Protein AF-A0A7L2S213-F1 (afdb_monomer)

Structure (mmCIF, N/CA/C/O backbone):
data_AF-A0A7L2S213-F1
#
_entry.id   AF-A0A7L2S213-F1
#
loop_
_atom_site.group_PDB
_atom_site.id
_atom_site.type_symbol
_atom_site.label_atom_id
_atom_site.label_alt_id
_atom_site.label_comp_id
_atom_site.label_asym_id
_atom_site.label_entity_id
_atom_site.label_seq_id
_atom_site.pdbx_PDB_ins_code
_atom_site.Cartn_x
_atom_site.Cartn_y
_atom_site.Cartn_z
_atom_site.occupancy
_atom_site.B_iso_or_equiv
_atom_site.auth_seq_id
_atom_site.auth_comp_id
_atom_site.auth_asym_id
_atom_site.auth_atom_id
_atom_site.pdbx_PDB_model_num
ATOM 1 N N . PRO A 1 1 ? 8.969 -7.676 0.908 1.00 29.33 1 PRO A N 1
ATOM 2 C CA . PRO A 1 1 ? 9.082 -6.877 2.153 1.00 29.33 1 PRO A CA 1
ATOM 3 C C . PRO A 1 1 ? 8.803 -5.388 1.871 1.00 29.33 1 PRO A C 1
ATOM 5 O O . PRO A 1 1 ? 9.691 -4.666 1.432 1.00 29.33 1 PRO A O 1
ATOM 8 N N . GLY A 1 2 ? 7.546 -4.958 2.028 1.00 35.62 2 GLY A N 1
ATOM 9 C CA . GLY A 1 2 ? 7.144 -3.557 1.868 1.00 35.62 2 GLY A CA 1
ATOM 10 C C . GLY A 1 2 ? 7.266 -2.804 3.193 1.00 35.62 2 GLY A C 1
ATOM 11 O O . GLY A 1 2 ? 6.731 -3.246 4.206 1.00 35.62 2 GLY A O 1
ATOM 12 N N . THR A 1 3 ? 7.990 -1.687 3.203 1.00 27.80 3 THR A N 1
ATOM 13 C CA . THR A 1 3 ? 8.143 -0.823 4.381 1.00 27.80 3 THR A CA 1
ATOM 14 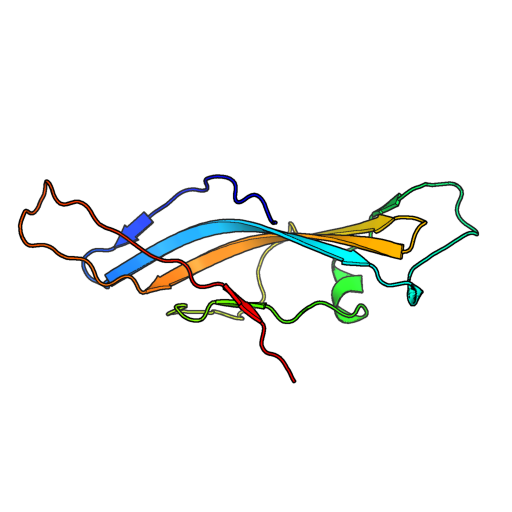C C . THR A 1 3 ? 6.902 0.057 4.532 1.00 27.80 3 THR A C 1
ATOM 16 O O . THR A 1 3 ? 6.652 0.912 3.683 1.00 27.80 3 THR A O 1
ATOM 19 N N . VAL A 1 4 ? 6.126 -0.138 5.600 1.00 39.72 4 VAL A N 1
ATOM 20 C CA . VAL A 1 4 ? 4.947 0.686 5.913 1.00 39.72 4 VAL A CA 1
ATOM 21 C C . VAL A 1 4 ? 5.404 1.896 6.738 1.00 39.72 4 VAL A C 1
ATOM 23 O O . VAL A 1 4 ? 5.891 1.741 7.854 1.00 39.72 4 VAL A O 1
ATOM 26 N N . GLY A 1 5 ? 5.310 3.104 6.175 1.00 34.72 5 GLY A N 1
ATOM 27 C CA . GLY A 1 5 ? 5.593 4.358 6.887 1.00 34.72 5 GLY A CA 1
ATOM 28 C C . GLY A 1 5 ? 4.392 4.801 7.726 1.00 34.72 5 GLY A C 1
ATOM 29 O O . GLY A 1 5 ? 3.259 4.713 7.257 1.00 34.72 5 GLY A O 1
ATOM 30 N N . CYS A 1 6 ? 4.625 5.256 8.962 1.00 35.69 6 CYS A N 1
ATOM 31 C CA . CYS A 1 6 ? 3.560 5.583 9.913 1.00 35.69 6 CYS A CA 1
ATOM 32 C C . CYS A 1 6 ? 2.750 6.801 9.447 1.00 35.69 6 CYS A C 1
ATOM 34 O O . CYS A 1 6 ? 3.235 7.931 9.405 1.00 35.69 6 CYS A O 1
ATOM 36 N N . SER A 1 7 ? 1.506 6.540 9.079 1.00 47.59 7 SER A N 1
ATOM 37 C CA . SER A 1 7 ? 0.513 7.508 8.646 1.00 47.59 7 SER A CA 1
ATOM 38 C C . SER A 1 7 ? -0.544 7.726 9.719 1.00 47.59 7 SER A C 1
ATOM 40 O O . SER A 1 7 ? -0.855 6.792 10.451 1.00 47.59 7 SER A O 1
ATOM 42 N N . GLN A 1 8 ? -1.131 8.921 9.762 1.00 56.00 8 GLN A N 1
ATOM 43 C CA . GLN A 1 8 ? -2.157 9.348 10.720 1.00 56.00 8 GLN A CA 1
ATOM 44 C C . GLN A 1 8 ? -3.178 8.234 11.055 1.00 56.00 8 GLN A C 1
ATOM 46 O O . GLN A 1 8 ? -3.911 7.774 10.179 1.00 56.00 8 GLN A O 1
ATOM 51 N N . LEU A 1 9 ? -3.188 7.791 12.319 1.00 67.25 9 LEU A N 1
ATOM 52 C CA . LEU A 1 9 ? -4.077 6.758 12.863 1.00 67.25 9 LEU A CA 1
ATOM 53 C C . LEU A 1 9 ? -5.253 7.434 13.577 1.00 67.25 9 LEU A C 1
ATOM 55 O O . LEU A 1 9 ? -5.044 8.315 14.408 1.00 67.25 9 LEU A O 1
ATOM 59 N N . THR A 1 10 ? -6.485 7.027 13.279 1.00 77.75 10 THR A N 1
ATOM 60 C CA . THR A 1 10 ? -7.686 7.457 14.017 1.00 77.75 10 THR A CA 1
ATOM 61 C C . THR A 1 10 ? -8.449 6.227 14.497 1.00 77.75 10 THR A C 1
ATOM 63 O O . THR A 1 10 ? -8.884 5.427 13.678 1.00 77.75 10 THR A O 1
ATOM 66 N N . LEU A 1 11 ? -8.610 6.067 15.811 1.00 77.06 11 LEU A N 1
ATOM 67 C CA . LEU A 1 11 ? -9.344 4.959 16.437 1.00 77.06 11 LEU A CA 1
ATOM 68 C C . LEU A 1 11 ? -10.776 5.404 16.771 1.00 77.06 11 LEU A C 1
ATOM 70 O O . LEU A 1 11 ? -10.947 6.485 17.335 1.00 77.06 11 LEU A O 1
ATOM 74 N N . CYS A 1 12 ? -11.791 4.586 16.464 1.00 76.62 12 CYS A N 1
ATOM 75 C CA . CYS A 1 12 ? -13.187 4.861 16.824 1.00 76.62 12 CYS A CA 1
ATOM 76 C C . CYS A 1 12 ? -13.757 3.775 17.763 1.00 76.62 12 CYS A C 1
ATOM 78 O O . CYS A 1 12 ? -14.209 2.726 17.295 1.00 76.62 12 CYS A O 1
ATOM 80 N N . PRO A 1 13 ? -13.783 4.011 19.093 1.00 72.50 13 PRO A N 1
ATOM 81 C CA . PRO A 1 13 ? -14.243 3.030 20.085 1.00 72.50 13 PRO A CA 1
ATOM 82 C C . PRO A 1 13 ? -15.683 2.546 19.876 1.00 72.50 13 PRO A C 1
ATOM 84 O O . PRO A 1 13 ? -15.993 1.391 20.152 1.00 72.50 13 PRO A O 1
ATOM 87 N N . LEU A 1 14 ? -16.559 3.421 19.373 1.00 76.50 14 LEU A N 1
ATOM 88 C CA . LEU A 1 14 ? -17.990 3.145 19.205 1.00 76.50 14 LEU A CA 1
ATOM 89 C C . LEU A 1 14 ? -18.273 2.151 18.072 1.00 76.50 14 LEU A C 1
ATOM 91 O O . LEU A 1 14 ? -19.166 1.317 18.192 1.00 76.50 14 LEU A O 1
ATOM 95 N N . SER A 1 15 ? -17.521 2.236 16.976 1.00 76.06 15 SER A N 1
ATOM 96 C CA . SER A 1 15 ? -17.721 1.417 15.774 1.00 76.06 15 SER A CA 1
ATOM 97 C C . SER A 1 15 ? -16.726 0.257 15.644 1.00 76.06 15 SER A C 1
ATOM 99 O O . SER A 1 15 ? -16.867 -0.569 14.732 1.00 76.06 15 SER A O 1
ATOM 101 N N . GLN A 1 16 ? -15.804 0.118 16.608 1.00 81.94 16 GLN A N 1
ATOM 102 C CA . GLN A 1 16 ? -14.802 -0.954 16.667 1.00 81.94 16 GLN A CA 1
ATOM 103 C C . GLN A 1 16 ? -13.993 -1.062 15.369 1.00 81.94 16 GLN A C 1
ATOM 105 O O . GLN A 1 16 ? -13.895 -2.118 14.734 1.00 81.94 16 GLN A O 1
ATOM 110 N N . ASP A 1 17 ? -13.477 0.079 14.934 1.00 83.44 17 ASP A N 1
ATOM 111 C CA . ASP A 1 17 ? -12.704 0.244 13.713 1.00 83.44 17 ASP A CA 1
ATOM 112 C C . ASP A 1 17 ? -11.637 1.326 13.888 1.00 83.44 17 ASP A C 1
ATOM 114 O O . ASP A 1 17 ? -11.677 2.168 14.794 1.00 83.44 17 ASP A O 1
ATOM 118 N N . TYR A 1 18 ? -10.655 1.283 12.999 1.00 83.00 18 TYR A N 1
ATOM 119 C CA . TYR A 1 18 ? -9.614 2.289 12.920 1.00 83.00 18 TYR A CA 1
ATOM 120 C C . TYR A 1 18 ? -9.372 2.695 11.474 1.00 83.00 18 TYR A C 1
ATOM 122 O O . TYR A 1 18 ? -9.423 1.887 10.545 1.00 83.00 18 TYR A O 1
ATOM 130 N N . ARG A 1 19 ? -9.095 3.985 11.298 1.00 81.25 19 ARG A N 1
ATOM 131 C CA . ARG A 1 19 ? -8.758 4.596 10.019 1.00 81.25 19 ARG A CA 1
ATOM 132 C C . ARG A 1 19 ? -7.255 4.809 9.956 1.00 81.25 19 ARG A C 1
ATOM 134 O O . ARG A 1 19 ? -6.664 5.346 10.895 1.00 81.25 19 ARG A O 1
ATOM 141 N N . VAL A 1 20 ? -6.648 4.407 8.847 1.00 81.44 20 VAL A N 1
ATOM 142 C CA . VAL A 1 20 ? -5.206 4.528 8.613 1.00 81.44 20 VAL A CA 1
ATOM 143 C C . VAL A 1 20 ? -4.936 4.978 7.180 1.00 81.44 20 VAL A C 1
ATOM 145 O O . VAL A 1 20 ? -5.675 4.629 6.263 1.00 81.44 20 VAL A O 1
ATOM 148 N N . ASN A 1 21 ? -3.889 5.773 6.975 1.00 79.56 21 ASN A N 1
ATOM 149 C CA . ASN A 1 21 ? -3.556 6.363 5.678 1.00 79.56 21 ASN A CA 1
ATOM 150 C C . ASN A 1 21 ? -2.233 5.818 5.098 1.00 79.56 21 ASN A C 1
ATOM 152 O O . ASN A 1 21 ? -1.238 6.522 5.000 1.00 79.56 21 ASN A O 1
ATOM 156 N N . VAL A 1 22 ? -2.176 4.549 4.720 1.00 79.19 22 VAL A N 1
ATOM 157 C CA . VAL A 1 22 ? -0.905 3.903 4.359 1.00 79.19 22 VAL A CA 1
ATOM 158 C C . VAL A 1 22 ? -0.402 4.255 2.953 1.00 79.19 22 VAL A C 1
ATOM 160 O O . VAL A 1 22 ? -1.175 4.478 2.022 1.00 79.19 22 VAL A O 1
ATOM 163 N N . PHE A 1 23 ? 0.921 4.224 2.776 1.00 83.44 23 PHE A N 1
ATOM 164 C CA . PHE A 1 23 ? 1.545 4.137 1.454 1.00 83.44 23 PHE A CA 1
ATOM 165 C C . PHE A 1 23 ? 1.859 2.676 1.137 1.00 83.44 23 PHE A C 1
ATOM 167 O O . PHE A 1 23 ? 2.741 2.077 1.754 1.00 83.44 23 PHE A O 1
ATOM 174 N N . LEU A 1 24 ? 1.150 2.110 0.164 1.00 82.12 24 LEU A N 1
ATOM 175 C CA . LEU A 1 24 ? 1.408 0.770 -0.341 1.00 82.12 24 LEU A CA 1
ATOM 176 C C . LEU A 1 24 ? 2.429 0.857 -1.475 1.00 82.12 24 LEU A C 1
ATOM 178 O O . LEU A 1 24 ? 2.173 1.502 -2.490 1.00 82.12 24 LEU A O 1
ATOM 182 N N . ARG A 1 25 ? 3.577 0.197 -1.300 1.00 87.75 25 ARG A N 1
ATOM 183 C CA . ARG A 1 25 ? 4.620 0.064 -2.324 1.00 87.75 25 ARG A CA 1
ATOM 184 C C . ARG A 1 25 ? 4.764 -1.394 -2.726 1.00 87.75 25 ARG A C 1
ATOM 186 O O . ARG A 1 25 ? 5.162 -2.222 -1.908 1.00 87.75 25 ARG A O 1
ATOM 193 N N . GLN A 1 26 ? 4.467 -1.684 -3.982 1.00 86.56 26 GLN A N 1
ATOM 194 C CA . GLN A 1 26 ? 4.619 -2.994 -4.592 1.00 86.56 26 GLN A CA 1
ATOM 195 C C . GLN A 1 26 ? 5.758 -2.943 -5.606 1.00 86.56 26 GLN A C 1
ATOM 197 O O . GLN A 1 26 ? 5.920 -1.966 -6.338 1.00 86.56 26 GLN A O 1
ATOM 202 N N . GLN A 1 27 ? 6.563 -3.998 -5.615 1.00 89.75 27 GLN A N 1
ATOM 203 C CA . GLN A 1 27 ? 7.611 -4.199 -6.602 1.00 89.75 27 GLN A CA 1
ATOM 204 C C . GLN A 1 27 ? 7.480 -5.609 -7.146 1.00 89.75 27 GLN A C 1
ATOM 206 O O . GLN A 1 27 ? 7.477 -6.569 -6.373 1.00 89.75 27 GLN A O 1
ATOM 211 N N . TRP A 1 28 ? 7.373 -5.723 -8.460 1.00 89.88 28 TRP A N 1
ATOM 212 C CA . TRP A 1 28 ? 7.397 -7.000 -9.161 1.00 89.88 28 TRP A CA 1
ATOM 213 C C . TRP A 1 28 ? 8.268 -6.881 -10.407 1.00 89.88 28 TRP A C 1
ATOM 215 O O . TRP A 1 28 ? 8.639 -5.783 -10.818 1.00 89.88 28 TRP A O 1
ATOM 225 N N . ASN A 1 29 ? 8.629 -8.019 -10.986 1.00 90.12 29 ASN A N 1
ATOM 226 C CA . ASN A 1 29 ? 9.366 -8.074 -12.241 1.00 90.12 29 ASN A CA 1
ATOM 227 C C . ASN A 1 29 ? 8.426 -8.597 -13.330 1.00 90.12 29 ASN A C 1
ATOM 229 O O . ASN A 1 29 ? 7.914 -9.709 -13.204 1.00 90.12 29 ASN A O 1
ATOM 233 N N . ASP A 1 30 ? 8.189 -7.791 -14.364 1.00 88.19 30 ASP A N 1
ATOM 234 C CA . ASP A 1 30 ? 7.465 -8.185 -15.569 1.00 88.19 30 ASP A CA 1
ATOM 235 C C . ASP A 1 30 ? 8.400 -8.086 -16.790 1.00 88.19 30 ASP A C 1
ATOM 237 O O . ASP A 1 30 ? 8.649 -6.991 -17.309 1.00 88.19 30 ASP A O 1
ATOM 241 N N . PRO A 1 31 ? 8.901 -9.225 -17.303 1.00 87.31 31 PRO A N 1
ATOM 242 C CA . PRO A 1 31 ? 9.787 -9.248 -18.463 1.00 87.31 31 PRO A CA 1
ATOM 243 C C . PRO A 1 31 ? 9.183 -8.637 -19.734 1.00 87.31 31 PRO A C 1
ATOM 245 O O . PRO A 1 31 ? 9.932 -8.236 -20.622 1.00 87.31 31 PRO A O 1
ATOM 248 N N . ARG A 1 32 ? 7.848 -8.553 -19.849 1.00 88.31 32 ARG A N 1
ATOM 249 C CA . ARG A 1 32 ? 7.159 -7.997 -21.031 1.00 88.31 32 ARG A CA 1
ATOM 250 C C . ARG A 1 32 ? 7.277 -6.477 -21.122 1.00 88.31 32 ARG A C 1
ATOM 252 O O . ARG A 1 32 ? 7.105 -5.923 -22.201 1.00 88.31 32 ARG A O 1
ATOM 259 N N . LEU A 1 33 ? 7.560 -5.817 -19.999 1.00 86.06 33 LEU A N 1
ATOM 260 C CA . LEU A 1 33 ? 7.713 -4.364 -19.899 1.00 86.06 33 LEU A CA 1
ATOM 261 C C . LEU A 1 33 ? 9.182 -3.918 -19.994 1.00 86.06 33 LEU A C 1
ATOM 263 O O . LEU A 1 33 ? 9.471 -2.726 -19.903 1.00 86.06 33 LEU A O 1
ATOM 267 N N . ALA A 1 34 ? 10.120 -4.852 -20.182 1.00 87.12 34 ALA A N 1
ATOM 268 C CA . ALA A 1 34 ? 11.527 -4.528 -20.371 1.00 87.12 34 ALA A CA 1
ATOM 269 C C . ALA A 1 34 ? 11.743 -3.830 -21.723 1.00 87.12 34 ALA A C 1
ATOM 271 O O . ALA A 1 34 ? 11.401 -4.362 -22.780 1.00 87.12 34 ALA A O 1
ATOM 272 N N . TYR A 1 35 ? 12.365 -2.653 -21.696 1.00 84.81 35 TYR A N 1
ATOM 273 C CA . TYR A 1 35 ? 12.636 -1.851 -22.885 1.00 84.81 35 TYR A CA 1
ATOM 274 C C . TYR A 1 35 ? 14.144 -1.668 -23.091 1.00 84.81 35 TYR A C 1
ATOM 276 O O . TYR A 1 35 ? 14.930 -1.639 -22.146 1.00 84.81 35 TYR A O 1
ATOM 284 N N . ARG A 1 36 ? 14.579 -1.564 -24.351 1.00 81.88 36 ARG A N 1
ATOM 285 C CA . ARG A 1 36 ? 15.995 -1.326 -24.710 1.00 81.88 36 ARG A CA 1
ATOM 286 C C . ARG A 1 36 ? 16.214 -0.082 -25.563 1.00 81.88 36 ARG A C 1
ATOM 288 O O . ARG A 1 36 ? 17.353 0.354 -25.687 1.00 81.88 36 ARG A O 1
ATOM 295 N N . GLU A 1 37 ? 15.143 0.468 -26.122 1.00 80.62 37 GLU A N 1
ATOM 296 C CA . GLU A 1 37 ? 15.192 1.570 -27.087 1.00 80.62 37 GLU A CA 1
ATOM 297 C C . GLU A 1 37 ? 15.354 2.943 -26.425 1.00 80.62 37 GLU A C 1
ATOM 299 O O . GLU A 1 37 ? 15.927 3.845 -27.030 1.00 80.62 37 GLU A O 1
ATOM 304 N N . TYR A 1 38 ? 14.920 3.098 -25.170 1.00 81.75 38 TYR A N 1
ATOM 305 C CA . TYR A 1 38 ? 15.075 4.348 -24.428 1.00 81.75 38 TYR A CA 1
ATOM 306 C C . TYR A 1 38 ? 16.419 4.424 -23.677 1.00 81.75 38 TYR A C 1
ATOM 308 O O . TYR A 1 38 ? 16.875 3.420 -23.106 1.00 81.75 38 TYR A O 1
ATOM 316 N N . PRO A 1 39 ? 17.059 5.612 -23.654 1.00 81.50 39 PRO A N 1
ATOM 317 C CA . PRO A 1 39 ? 18.308 5.836 -22.933 1.00 81.50 39 PRO A CA 1
ATOM 318 C C . PRO A 1 39 ? 18.118 5.886 -21.410 1.00 81.50 39 PRO A C 1
ATOM 320 O O . PRO A 1 39 ? 19.059 5.559 -20.693 1.00 81.50 39 PRO A O 1
ATOM 323 N N . ASP A 1 40 ? 16.922 6.235 -20.925 1.00 85.50 40 ASP A N 1
ATOM 324 C CA . ASP A 1 40 ? 16.637 6.372 -19.494 1.00 85.50 40 ASP A CA 1
ATOM 325 C C . ASP A 1 40 ? 16.492 5.017 -18.786 1.00 85.50 40 ASP A C 1
ATOM 327 O O . ASP A 1 40 ? 15.810 4.103 -19.260 1.00 85.50 40 ASP A O 1
ATOM 331 N N . ASP A 1 41 ? 17.087 4.898 -17.598 1.00 85.00 41 ASP A N 1
ATOM 332 C CA . ASP A 1 41 ? 17.058 3.669 -16.792 1.00 85.00 41 ASP A CA 1
ATOM 333 C C . ASP A 1 41 ? 15.690 3.386 -16.148 1.00 85.00 41 ASP A C 1
ATOM 335 O O . ASP A 1 41 ? 15.406 2.245 -15.761 1.00 85.00 41 ASP A O 1
ATOM 339 N N . SER A 1 42 ? 14.837 4.408 -16.047 1.00 87.19 42 SER A N 1
ATOM 340 C CA . SER A 1 42 ? 13.468 4.284 -15.554 1.00 87.19 42 SER A CA 1
ATOM 341 C C . SER A 1 42 ? 12.509 5.234 -16.259 1.00 87.19 42 SER A C 1
ATOM 343 O O . SER A 1 42 ? 12.841 6.399 -16.464 1.00 87.19 42 SER A O 1
ATOM 345 N N . LEU A 1 43 ? 11.300 4.755 -16.525 1.00 87.31 43 LEU A N 1
ATOM 346 C CA . LEU A 1 43 ? 10.198 5.510 -17.098 1.00 87.31 43 LEU A CA 1
ATOM 347 C C . LEU A 1 43 ? 9.106 5.709 -16.041 1.00 87.31 43 LEU A C 1
ATOM 349 O O . LEU A 1 43 ? 8.587 4.730 -15.496 1.00 87.31 43 LEU A O 1
ATOM 353 N N . ASP A 1 44 ? 8.752 6.963 -15.768 1.00 85.88 44 ASP A N 1
ATOM 354 C CA . ASP A 1 44 ? 7.579 7.310 -14.965 1.00 85.88 44 ASP A CA 1
ATOM 355 C C . ASP A 1 44 ? 6.354 7.379 -15.881 1.00 85.88 44 ASP A C 1
ATOM 357 O O . ASP A 1 44 ? 6.331 8.140 -16.848 1.00 85.88 44 ASP A O 1
ATOM 361 N N . LEU A 1 45 ? 5.352 6.551 -15.596 1.00 82.56 45 LEU A N 1
ATOM 362 C CA . LEU A 1 45 ? 4.125 6.455 -16.379 1.00 82.56 45 LEU A CA 1
ATOM 363 C C . LEU A 1 45 ? 2.965 7.164 -15.687 1.00 82.56 45 LEU A C 1
ATOM 365 O O . LEU A 1 45 ? 2.851 7.167 -14.459 1.00 82.56 45 LEU A O 1
ATOM 369 N N . ASP A 1 46 ? 2.073 7.710 -16.510 1.00 80.31 46 ASP A N 1
ATOM 370 C CA . ASP A 1 46 ? 0.804 8.271 -16.061 1.00 80.31 46 ASP A CA 1
ATOM 371 C C . ASP A 1 46 ? -0.077 7.164 -15.445 1.00 80.31 46 ASP A C 1
ATOM 373 O O . ASP A 1 46 ? -0.214 6.084 -16.036 1.00 80.31 46 ASP A O 1
ATOM 377 N N . PRO A 1 47 ? -0.694 7.400 -14.274 1.00 73.94 47 PRO A N 1
ATOM 378 C CA . PRO A 1 47 ? -1.665 6.499 -13.664 1.00 73.94 47 PRO A CA 1
ATOM 379 C C . PRO A 1 47 ? -2.777 5.974 -14.577 1.00 73.94 47 PRO A C 1
ATOM 381 O O . PRO A 1 47 ? -3.304 4.901 -14.296 1.00 73.94 47 PRO A O 1
ATOM 384 N N . SER A 1 48 ? -3.131 6.678 -15.655 1.00 77.38 48 SER A N 1
ATOM 385 C CA . SER A 1 48 ? -4.100 6.199 -16.656 1.00 77.38 48 SER A CA 1
ATOM 386 C C . SER A 1 48 ? -3.678 4.881 -17.330 1.00 77.38 48 SER A C 1
ATOM 388 O O . SER A 1 48 ? -4.519 4.057 -17.681 1.00 77.38 48 SER A O 1
ATOM 390 N N . MET A 1 49 ? -2.371 4.625 -17.441 1.00 77.25 49 MET A N 1
ATOM 391 C CA . MET A 1 49 ? -1.817 3.401 -18.031 1.00 77.25 49 MET A CA 1
ATOM 392 C C . MET A 1 49 ? -1.901 2.186 -17.095 1.00 77.25 49 MET A C 1
ATOM 394 O O . MET A 1 49 ? -1.684 1.058 -17.544 1.00 77.25 49 MET A O 1
ATOM 398 N N . LEU A 1 50 ? -2.225 2.381 -15.808 1.00 77.56 50 LEU A N 1
ATOM 399 C CA . LEU A 1 50 ? -2.347 1.288 -14.834 1.00 77.56 50 LEU A CA 1
ATOM 400 C C . LEU A 1 50 ? -3.443 0.291 -15.204 1.00 77.56 50 LEU A C 1
ATOM 402 O O . LEU A 1 50 ? -3.286 -0.892 -14.923 1.00 77.56 50 LEU A O 1
ATOM 406 N N . ASP A 1 51 ? -4.513 0.742 -15.859 1.00 76.31 51 ASP A N 1
ATOM 407 C CA . ASP A 1 51 ? -5.608 -0.138 -16.282 1.00 76.31 51 ASP A CA 1
ATOM 408 C C . ASP A 1 51 ? -5.181 -1.090 -17.413 1.00 76.31 51 ASP A C 1
ATOM 410 O O . ASP A 1 51 ? -5.788 -2.140 -17.609 1.00 76.31 51 ASP A O 1
ATOM 414 N N . SER A 1 52 ? -4.107 -0.750 -18.135 1.00 79.25 52 SER A N 1
ATOM 415 C CA . SER A 1 52 ? -3.540 -1.572 -19.212 1.00 79.25 52 SER A CA 1
ATOM 416 C C . SER A 1 52 ? -2.425 -2.511 -18.742 1.00 79.25 52 SER A C 1
ATOM 418 O O . SER A 1 52 ? -1.968 -3.356 -19.513 1.00 79.25 52 SER A O 1
ATOM 420 N N . ILE A 1 53 ? -1.956 -2.370 -17.499 1.00 82.31 53 ILE A N 1
ATOM 421 C CA . ILE A 1 53 ? -0.835 -3.139 -16.954 1.00 82.31 53 ILE A CA 1
ATOM 422 C C . ILE A 1 53 ? -1.357 -4.139 -15.928 1.00 82.31 53 ILE A C 1
ATOM 424 O O . ILE A 1 53 ? -2.201 -3.835 -15.088 1.00 82.31 53 ILE A O 1
ATOM 428 N N . TRP A 1 54 ? -0.826 -5.359 -15.981 1.00 82.94 54 TRP A N 1
ATOM 429 C CA . TRP A 1 54 ? -1.124 -6.353 -14.961 1.00 82.94 54 TRP A CA 1
ATOM 430 C C . TRP A 1 54 ? -0.586 -5.888 -13.601 1.00 82.94 54 TRP A C 1
ATOM 432 O O . TRP A 1 54 ? 0.594 -5.555 -13.472 1.00 82.94 54 TRP A O 1
ATOM 442 N N . LYS A 1 55 ? -1.455 -5.893 -12.589 1.00 79.19 55 LYS A N 1
ATOM 443 C CA . LYS A 1 55 ? -1.123 -5.587 -11.195 1.00 79.19 55 LYS A CA 1
ATOM 444 C C . LYS A 1 55 ? -1.520 -6.774 -10.313 1.00 79.19 55 LYS A C 1
ATOM 446 O O . LYS A 1 55 ? -2.540 -7.399 -10.600 1.00 79.19 55 LYS A O 1
ATOM 451 N N . PRO A 1 56 ? -0.765 -7.079 -9.248 1.00 73.62 56 PRO A N 1
ATOM 452 C CA . PRO A 1 56 ? -1.174 -8.102 -8.296 1.00 73.62 56 PRO A CA 1
ATOM 453 C C . PRO A 1 56 ? -2.431 -7.649 -7.542 1.00 73.62 56 PRO A C 1
ATOM 455 O O . PRO A 1 56 ? -2.455 -6.557 -6.965 1.00 73.62 56 PRO A O 1
ATOM 458 N N . ASP A 1 57 ? -3.461 -8.495 -7.533 1.00 71.50 57 ASP A N 1
ATOM 459 C CA . ASP A 1 57 ? -4.695 -8.244 -6.792 1.00 71.50 57 ASP A CA 1
ATOM 460 C C . ASP A 1 57 ? -4.452 -8.470 -5.295 1.00 71.50 57 ASP A C 1
ATOM 462 O O . ASP A 1 57 ? -4.314 -9.592 -4.803 1.00 71.50 57 ASP A O 1
ATOM 466 N N . LEU A 1 58 ? -4.353 -7.360 -4.570 1.00 74.62 58 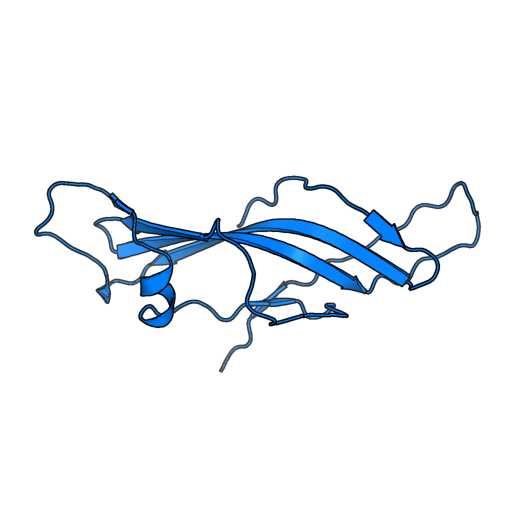LEU A N 1
ATOM 467 C CA . LEU A 1 58 ? -4.131 -7.319 -3.133 1.00 74.62 58 LEU A CA 1
ATOM 468 C C . LEU A 1 58 ? -5.405 -6.820 -2.461 1.00 74.62 58 LEU A C 1
ATOM 470 O O . LEU A 1 58 ? -5.908 -5.754 -2.822 1.00 74.62 58 LEU A O 1
ATOM 474 N N . PHE A 1 59 ? -5.900 -7.556 -1.473 1.00 74.69 59 PHE A N 1
ATOM 475 C CA . PHE A 1 59 ? -7.075 -7.166 -0.707 1.00 74.69 59 PHE A CA 1
ATOM 476 C C . PHE A 1 59 ? -6.778 -7.187 0.794 1.00 74.69 59 PHE A C 1
ATOM 478 O O . PHE A 1 59 ? -5.890 -7.893 1.277 1.00 74.69 59 PHE A O 1
ATOM 485 N N . PHE A 1 60 ? -7.506 -6.364 1.543 1.00 75.88 60 PHE A N 1
ATOM 486 C CA . PHE A 1 60 ? -7.400 -6.308 2.995 1.00 75.88 60 PHE A CA 1
ATOM 487 C C . PHE A 1 60 ? -8.540 -7.133 3.597 1.00 75.88 60 PHE A C 1
ATOM 489 O O . PHE A 1 60 ? -9.701 -6.742 3.525 1.00 75.88 60 PHE A O 1
ATOM 496 N N . ALA A 1 61 ? -8.225 -8.291 4.182 1.00 73.44 61 ALA A N 1
ATOM 497 C CA . ALA A 1 61 ? -9.241 -9.243 4.647 1.00 73.44 61 ALA A CA 1
ATOM 498 C C . ALA A 1 61 ? -10.130 -8.681 5.772 1.00 73.44 61 ALA A C 1
ATOM 500 O O . ALA A 1 61 ? -11.305 -9.022 5.886 1.00 73.44 61 ALA A O 1
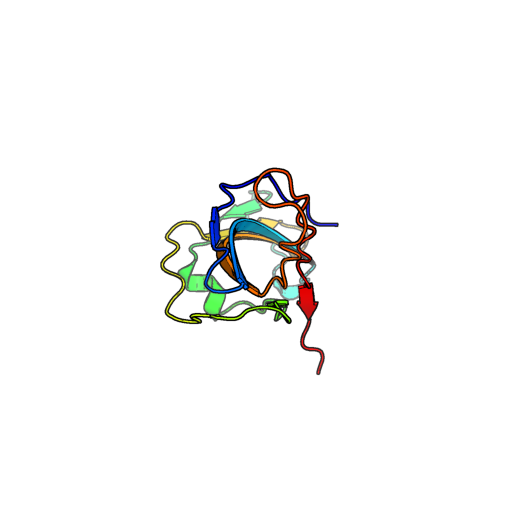ATOM 501 N N . ASN A 1 62 ? -9.580 -7.787 6.596 1.00 74.44 62 ASN A N 1
ATOM 502 C CA . ASN A 1 62 ? -10.270 -7.178 7.731 1.00 74.44 62 ASN A CA 1
ATOM 503 C C . ASN A 1 62 ? -10.852 -5.787 7.431 1.00 74.44 62 ASN A C 1
ATOM 505 O O . ASN A 1 62 ? -11.085 -4.985 8.343 1.00 74.44 62 ASN A O 1
ATOM 509 N N . GLU A 1 63 ? -11.076 -5.483 6.157 1.00 72.75 63 GLU A N 1
ATOM 510 C CA . GLU A 1 63 ? -11.612 -4.205 5.722 1.00 72.75 63 GLU A CA 1
ATOM 511 C C . GLU A 1 63 ? -13.134 -4.138 5.887 1.00 72.75 63 GLU A C 1
ATOM 513 O O . GLU A 1 63 ? -13.886 -4.925 5.318 1.00 72.75 63 GLU A O 1
ATOM 518 N N . LYS A 1 64 ? -13.604 -3.178 6.692 1.00 66.69 64 LYS A N 1
ATOM 519 C CA . LYS A 1 64 ? -15.036 -3.003 7.010 1.00 66.69 64 LYS A CA 1
ATOM 520 C C . LYS A 1 64 ? -15.764 -2.122 5.992 1.00 66.69 64 LYS A C 1
ATOM 522 O O . LYS A 1 64 ? -16.989 -2.071 5.961 1.00 66.69 64 LYS A O 1
ATOM 527 N N . GLY A 1 65 ? -14.992 -1.396 5.197 1.00 56.78 65 GLY A N 1
ATOM 528 C CA . GLY A 1 65 ? -15.455 -0.405 4.246 1.00 56.78 65 GLY A CA 1
ATOM 529 C C . GLY A 1 65 ? -14.381 -0.201 3.201 1.00 56.78 65 GLY A C 1
ATOM 530 O O . GLY A 1 65 ? -13.802 0.881 3.119 1.00 56.78 65 GLY A O 1
ATOM 531 N N . ALA A 1 66 ? -14.139 -1.257 2.424 1.00 48.50 66 ALA A N 1
ATOM 532 C CA . ALA A 1 66 ? -13.498 -1.164 1.128 1.00 48.50 66 ALA A CA 1
ATOM 533 C C . ALA A 1 66 ? -14.469 -0.449 0.220 1.00 48.50 66 ALA A C 1
ATOM 535 O O . ALA A 1 66 ? -15.150 -1.040 -0.616 1.00 48.50 66 ALA A O 1
ATOM 536 N N . ASN A 1 67 ? -14.575 0.855 0.410 1.00 43.88 67 ASN A N 1
ATOM 537 C CA . ASN A 1 67 ? -15.006 1.688 -0.672 1.00 43.88 67 ASN A CA 1
ATOM 538 C C . ASN A 1 67 ? -13.918 1.537 -1.744 1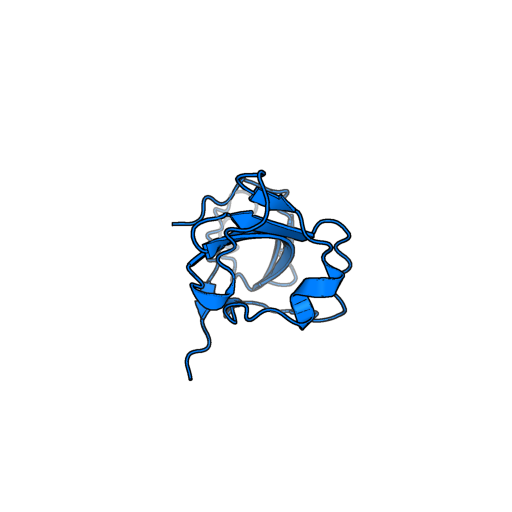.00 43.88 67 ASN A C 1
ATOM 540 O O . ASN A 1 67 ? -13.064 2.398 -1.894 1.00 43.88 67 ASN A O 1
ATOM 544 N N . PHE A 1 68 ? -14.031 0.484 -2.559 1.00 45.09 68 PHE A N 1
ATOM 545 C CA . PHE A 1 68 ? -13.644 0.476 -3.966 1.00 45.09 68 PHE A CA 1
ATOM 546 C C . PHE A 1 68 ? -14.476 1.520 -4.747 1.00 45.09 68 PHE A C 1
ATOM 548 O O . PHE A 1 68 ? -14.683 1.392 -5.949 1.00 45.09 68 PHE A O 1
ATOM 555 N N . HIS A 1 69 ? -14.988 2.567 -4.089 1.00 41.47 69 HIS A N 1
ATOM 556 C CA . HIS A 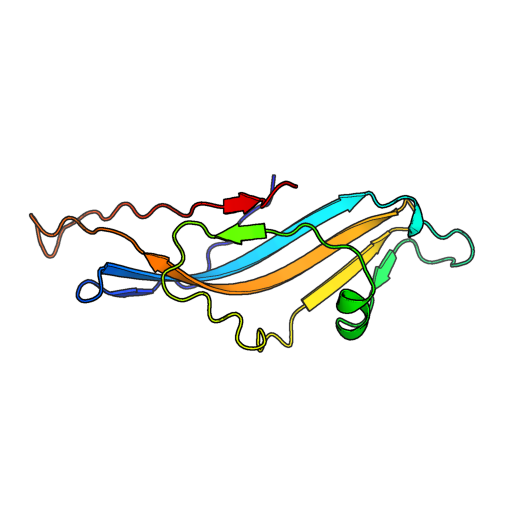1 69 ? -15.204 3.832 -4.750 1.00 41.47 69 HIS A CA 1
ATOM 557 C C . HIS A 1 69 ? -13.837 4.241 -5.246 1.00 41.47 69 HIS A C 1
ATOM 559 O O . HIS A 1 69 ? -12.923 4.346 -4.428 1.00 41.47 69 HIS A O 1
ATOM 565 N N . GLU A 1 70 ? -13.716 4.354 -6.571 1.00 42.34 70 GLU A N 1
ATOM 566 C CA . GLU A 1 70 ? -12.818 5.280 -7.253 1.00 42.34 70 GLU A CA 1
ATOM 567 C C . GLU A 1 70 ? -11.833 5.870 -6.267 1.00 42.34 70 GLU A C 1
ATOM 569 O O . GLU A 1 70 ? -12.151 6.842 -5.586 1.00 42.34 70 GLU A O 1
ATOM 574 N N . VAL A 1 71 ? -10.714 5.173 -6.072 1.00 44.81 71 VAL A N 1
ATOM 575 C CA . VAL A 1 71 ? -9.654 5.615 -5.182 1.00 44.81 71 VAL A CA 1
ATOM 576 C C . VAL A 1 71 ? -9.312 7.024 -5.662 1.00 44.81 71 VAL A C 1
ATOM 578 O O . VAL A 1 71 ? -8.597 7.171 -6.653 1.00 44.81 71 VAL A O 1
ATOM 581 N N . THR A 1 72 ? -9.904 8.046 -5.033 1.00 45.94 72 THR A N 1
ATOM 582 C CA . THR A 1 72 ? -9.669 9.465 -5.292 1.00 45.94 72 THR A CA 1
ATOM 583 C C . THR A 1 72 ? -8.284 9.733 -4.743 1.00 45.94 72 THR A C 1
ATOM 585 O O . THR A 1 72 ? -8.099 10.276 -3.655 1.00 45.94 72 THR A O 1
ATOM 588 N N . THR A 1 73 ? -7.298 9.208 -5.451 1.00 48.84 73 THR A N 1
ATOM 589 C CA . THR A 1 73 ? -5.892 9.319 -5.143 1.00 48.84 73 THR A CA 1
ATOM 590 C C . THR A 1 73 ? -5.252 9.824 -6.411 1.00 48.84 73 THR A C 1
ATOM 592 O O . THR A 1 73 ? -4.871 9.046 -7.280 1.00 48.84 73 THR A O 1
ATOM 595 N N . ASP A 1 74 ? -5.063 11.138 -6.461 1.00 52.12 74 ASP A N 1
ATOM 596 C CA . ASP A 1 74 ? -4.217 11.806 -7.454 1.00 52.12 74 ASP A CA 1
ATOM 597 C C . ASP A 1 74 ? -2.740 11.362 -7.357 1.00 52.12 74 ASP A C 1
ATOM 599 O O . ASP A 1 74 ? -1.918 11.693 -8.200 1.00 52.12 74 ASP A O 1
ATOM 603 N N . ASN A 1 75 ? -2.377 10.588 -6.327 1.00 66.06 75 ASN A N 1
ATOM 604 C CA . ASN A 1 75 ? -1.005 10.200 -5.998 1.00 66.06 75 ASN A CA 1
ATOM 605 C C . ASN A 1 75 ? -0.748 8.701 -6.230 1.00 66.06 75 ASN A C 1
ATOM 607 O O . ASN A 1 75 ? -0.374 7.979 -5.297 1.00 66.06 75 ASN A O 1
ATOM 611 N N . LYS A 1 76 ? -0.990 8.215 -7.450 1.00 77.12 76 LYS A N 1
ATOM 612 C CA . LYS A 1 76 ? -0.463 6.918 -7.899 1.00 77.12 76 LYS A CA 1
ATOM 613 C C . LYS A 1 76 ? 0.863 7.171 -8.616 1.00 77.12 76 LYS A C 1
ATOM 615 O O . LYS A 1 76 ? 0.963 8.081 -9.427 1.00 77.12 76 LYS A O 1
ATOM 620 N N . LEU A 1 77 ? 1.880 6.380 -8.306 1.00 83.44 77 LEU A N 1
ATOM 621 C CA . LEU A 1 77 ? 3.173 6.410 -8.982 1.00 83.44 77 LEU A CA 1
ATOM 622 C C . LEU A 1 77 ? 3.402 5.041 -9.609 1.00 83.44 77 LEU A C 1
ATOM 624 O O . LEU A 1 77 ? 3.412 4.032 -8.899 1.00 83.44 77 LEU A O 1
ATOM 628 N N . LEU A 1 78 ? 3.618 5.027 -10.919 1.00 87.06 78 LEU A N 1
ATOM 629 C CA . LEU A 1 78 ? 4.050 3.854 -11.656 1.00 87.06 78 LEU A CA 1
ATOM 630 C C . LEU A 1 78 ? 5.399 4.160 -12.300 1.00 87.06 78 LEU A C 1
ATOM 632 O O . LEU A 1 78 ? 5.502 5.054 -13.135 1.00 87.06 78 LEU A O 1
ATOM 636 N N . ARG A 1 79 ? 6.426 3.405 -11.917 1.00 88.94 79 ARG A N 1
ATOM 637 C CA . ARG A 1 79 ? 7.770 3.513 -12.479 1.00 88.94 79 ARG A CA 1
ATOM 638 C C . ARG A 1 79 ? 8.213 2.161 -13.009 1.00 88.94 79 ARG A C 1
ATOM 640 O O . ARG A 1 79 ? 8.243 1.190 -12.258 1.00 88.94 79 ARG A O 1
ATOM 647 N N . ILE A 1 80 ? 8.588 2.104 -14.279 1.00 89.62 80 ILE A N 1
ATOM 648 C CA . ILE A 1 80 ? 9.124 0.899 -14.917 1.00 89.62 80 ILE A CA 1
ATOM 649 C C . ILE A 1 80 ? 10.620 1.088 -15.118 1.00 89.62 80 ILE A C 1
ATOM 651 O O . ILE A 1 80 ? 11.056 2.095 -15.661 1.00 89.62 80 ILE A O 1
ATOM 655 N N . PHE A 1 81 ? 11.413 0.120 -14.686 1.00 90.88 81 PHE A N 1
ATOM 656 C CA . PHE A 1 81 ? 12.849 0.076 -14.912 1.00 90.88 81 PHE A CA 1
ATOM 657 C C . PHE A 1 81 ? 13.173 -0.690 -16.191 1.00 90.88 81 PHE A C 1
ATOM 659 O O . PHE A 1 81 ? 12.476 -1.630 -16.579 1.00 90.88 81 PHE A O 1
ATOM 666 N N . LYS A 1 82 ? 14.311 -0.354 -16.797 1.00 89.19 82 LYS A N 1
ATOM 667 C CA . LYS A 1 82 ? 14.815 -0.970 -18.034 1.00 89.19 82 LYS A CA 1
ATOM 668 C C . LYS A 1 82 ? 14.900 -2.503 -17.997 1.00 89.19 82 LYS A C 1
ATOM 670 O O . LYS A 1 82 ? 14.756 -3.173 -19.015 1.00 89.19 82 LYS A O 1
ATOM 675 N N . ASN A 1 83 ? 15.136 -3.072 -16.817 1.00 87.38 83 ASN A N 1
ATOM 676 C CA . ASN A 1 83 ? 15.246 -4.515 -16.604 1.00 87.38 83 ASN A CA 1
ATOM 677 C C . ASN A 1 83 ? 13.890 -5.247 -16.495 1.00 87.38 83 ASN A C 1
ATOM 679 O O . ASN A 1 83 ? 13.898 -6.460 -16.303 1.00 87.38 83 ASN A O 1
ATOM 683 N N . GLY A 1 84 ? 12.759 -4.538 -16.602 1.00 87.38 84 GLY A N 1
ATOM 684 C CA . GLY A 1 84 ? 11.413 -5.091 -16.417 1.00 87.38 84 GLY A CA 1
ATOM 685 C C . GLY A 1 84 ? 10.898 -5.016 -14.977 1.00 87.38 84 GLY A C 1
ATOM 686 O O . GLY A 1 84 ? 9.780 -5.447 -14.704 1.00 87.38 84 GLY A O 1
ATOM 687 N N . ASN A 1 85 ? 11.663 -4.451 -14.035 1.00 90.94 85 ASN A N 1
ATOM 688 C CA . ASN A 1 85 ? 11.140 -4.203 -12.693 1.00 90.94 85 ASN A CA 1
ATOM 689 C C . ASN A 1 85 ? 10.101 -3.083 -12.734 1.00 90.94 85 ASN A C 1
ATOM 691 O O . ASN A 1 85 ? 10.337 -2.021 -13.302 1.00 90.94 85 ASN A O 1
ATOM 695 N N . VAL A 1 86 ? 8.980 -3.292 -12.062 1.00 89.75 86 VAL A N 1
ATOM 696 C CA . VAL A 1 86 ? 7.907 -2.314 -11.933 1.00 89.75 86 VAL A CA 1
ATOM 697 C C . VAL A 1 86 ? 7.782 -1.925 -10.470 1.00 89.75 86 VAL A C 1
ATOM 699 O O . VAL A 1 86 ? 7.679 -2.779 -9.590 1.00 89.75 86 VAL A O 1
ATOM 702 N N . LEU A 1 87 ? 7.807 -0.623 -10.210 1.00 89.56 87 LEU A N 1
ATOM 703 C CA . LEU A 1 87 ? 7.516 -0.015 -8.925 1.00 89.56 87 LEU A CA 1
ATOM 704 C C . LEU A 1 87 ? 6.147 0.648 -9.004 1.00 89.56 87 LEU A C 1
ATOM 706 O O . LEU A 1 87 ? 5.943 1.600 -9.755 1.00 89.56 87 LEU A O 1
ATOM 710 N N . TYR A 1 88 ? 5.240 0.186 -8.159 1.00 87.06 88 TYR A N 1
ATOM 711 C CA . TYR A 1 88 ? 3.925 0.773 -7.984 1.00 87.06 88 TYR A CA 1
ATOM 712 C C . TYR A 1 88 ? 3.797 1.297 -6.563 1.00 87.06 88 TYR A C 1
ATOM 714 O O . TYR A 1 88 ? 4.037 0.571 -5.596 1.00 87.06 88 TYR A O 1
ATOM 722 N N . SER A 1 89 ? 3.445 2.569 -6.421 1.00 86.12 89 SER A N 1
ATOM 723 C CA . SER A 1 89 ? 3.234 3.198 -5.123 1.00 86.12 89 SER A CA 1
ATOM 724 C C . SER A 1 89 ? 1.910 3.935 -5.119 1.00 86.12 89 SER A C 1
ATOM 726 O O . SER A 1 89 ? 1.686 4.815 -5.946 1.00 86.12 89 SER A O 1
ATOM 728 N N . ILE A 1 90 ? 1.060 3.624 -4.146 1.00 83.38 90 ILE A N 1
ATOM 729 C CA . ILE A 1 90 ? -0.231 4.286 -3.967 1.00 83.38 90 ILE A CA 1
ATOM 730 C C . ILE A 1 90 ? -0.453 4.680 -2.519 1.00 83.38 90 ILE A C 1
ATOM 732 O O . ILE A 1 90 ? -0.001 4.012 -1.589 1.00 83.38 90 ILE A O 1
ATOM 736 N N . ARG A 1 91 ? -1.176 5.781 -2.334 1.00 81.00 91 ARG A N 1
ATOM 737 C CA . ARG A 1 91 ? -1.676 6.207 -1.032 1.00 81.00 91 ARG A CA 1
ATOM 738 C C . ARG A 1 91 ? -3.096 5.682 -0.849 1.00 81.00 91 ARG A C 1
ATOM 740 O O . ARG A 1 91 ? -3.977 6.000 -1.646 1.00 81.00 91 ARG A O 1
ATOM 747 N N . LEU A 1 92 ? -3.308 4.897 0.197 1.00 78.19 92 LEU A N 1
ATOM 748 C CA . LEU A 1 92 ? -4.595 4.303 0.539 1.00 78.19 92 LEU A CA 1
ATOM 749 C C . LEU A 1 92 ? -5.087 4.872 1.866 1.00 78.19 92 LEU A C 1
ATOM 751 O O . LEU A 1 92 ? -4.305 5.069 2.793 1.00 78.19 92 LEU A O 1
ATOM 755 N N . THR A 1 93 ? -6.390 5.118 1.964 1.00 79.06 93 THR A N 1
ATOM 756 C CA . THR A 1 93 ? -7.048 5.380 3.247 1.00 79.06 93 THR A CA 1
ATOM 757 C C . THR A 1 93 ? -7.948 4.199 3.544 1.00 79.06 93 THR A C 1
ATOM 759 O O . THR A 1 93 ? -8.942 4.009 2.855 1.00 79.06 93 THR A O 1
ATOM 762 N N . LEU A 1 94 ? -7.578 3.408 4.545 1.00 78.06 94 LEU A N 1
ATOM 763 C CA . LEU A 1 94 ? -8.247 2.159 4.890 1.0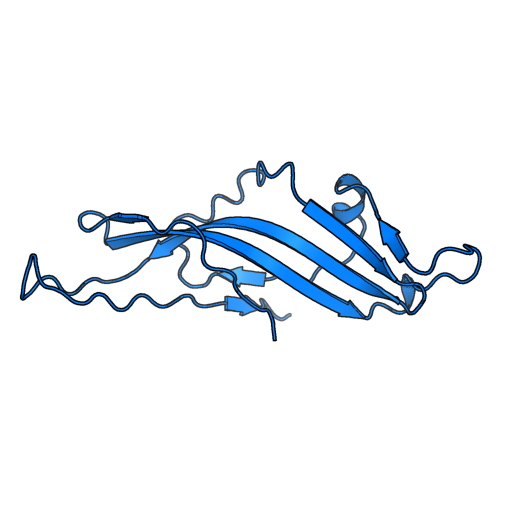0 78.06 94 LEU A CA 1
ATOM 764 C C . LEU A 1 94 ? -9.054 2.339 6.170 1.00 78.06 94 LEU A C 1
ATOM 766 O O . LEU A 1 94 ? -8.619 3.041 7.089 1.00 78.06 94 LEU A O 1
ATOM 770 N N . ILE A 1 95 ? -10.209 1.679 6.223 1.00 81.62 95 ILE A N 1
ATOM 771 C CA . ILE A 1 95 ? -11.029 1.551 7.427 1.00 81.62 95 ILE A CA 1
ATOM 772 C C . ILE A 1 95 ? -11.101 0.068 7.778 1.00 81.62 95 ILE A C 1
ATOM 774 O O . ILE A 1 95 ? -11.777 -0.723 7.115 1.00 81.62 95 ILE A O 1
ATOM 778 N N . LEU A 1 96 ? -10.361 -0.308 8.814 1.00 83.19 96 LEU A N 1
ATOM 779 C CA . LEU A 1 96 ? -10.147 -1.696 9.198 1.00 83.19 96 LEU A CA 1
ATOM 780 C C . LEU A 1 96 ? -10.896 -1.999 10.494 1.00 83.19 96 LEU A C 1
ATOM 782 O O . LEU A 1 96 ? -10.923 -1.190 11.424 1.00 83.19 96 LEU A O 1
ATOM 786 N N . SER A 1 97 ? -11.513 -3.176 10.552 1.00 83.75 97 SER A N 1
ATOM 787 C CA . SER A 1 97 ? -12.204 -3.643 11.750 1.00 83.75 97 SER A CA 1
ATOM 788 C C . SER A 1 97 ? -11.183 -4.049 12.812 1.00 83.75 97 SER A C 1
ATOM 790 O O . SER A 1 97 ? -10.266 -4.823 12.531 1.00 83.75 97 SER A O 1
ATOM 792 N N . CYS A 1 98 ? -11.356 -3.553 14.037 1.00 84.56 98 CYS A N 1
ATOM 793 C CA . CYS A 1 98 ? -10.521 -3.904 15.182 1.00 84.56 98 CYS A CA 1
ATOM 794 C C . CYS A 1 98 ? -11.394 -4.089 16.430 1.00 84.56 98 CYS A C 1
ATOM 796 O O . CYS A 1 98 ? -11.939 -3.103 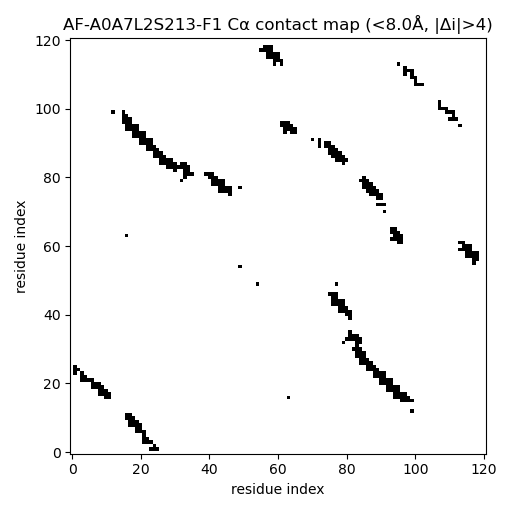16.936 1.00 84.56 98 CYS A O 1
ATOM 798 N N . PRO A 1 99 ? -11.547 -5.328 16.934 1.00 82.62 99 PRO A N 1
ATOM 799 C CA . PRO A 1 99 ? -12.235 -5.567 18.195 1.00 82.62 99 PRO A CA 1
ATOM 800 C C . PRO A 1 99 ? -11.380 -5.013 19.343 1.00 82.62 99 PRO A C 1
ATOM 802 O O . PRO A 1 99 ? -10.264 -5.475 19.571 1.00 82.62 99 PRO A O 1
ATOM 805 N N . MET A 1 100 ? -11.897 -4.002 20.039 1.00 82.38 100 MET A N 1
ATOM 806 C CA . MET A 1 100 ? -11.207 -3.329 21.144 1.00 82.38 100 MET A CA 1
ATOM 807 C C . MET A 1 100 ? -11.639 -3.902 22.497 1.00 82.38 100 MET A C 1
ATOM 809 O O . MET A 1 100 ? -12.825 -4.150 22.712 1.00 82.38 100 MET A O 1
ATOM 813 N N . ASP A 1 101 ? -10.692 -4.073 23.424 1.00 81.56 101 ASP A N 1
ATOM 814 C CA . ASP A 1 101 ? -10.977 -4.469 24.810 1.00 81.56 101 ASP A CA 1
ATOM 815 C C . ASP A 1 101 ? -11.016 -3.220 25.701 1.00 81.56 101 ASP A C 1
ATOM 817 O O . ASP A 1 101 ? -9.990 -2.581 25.923 1.00 81.56 101 ASP A O 1
ATOM 821 N N . LEU A 1 102 ? -12.203 -2.843 26.183 1.00 80.81 102 LEU A N 1
ATOM 822 C CA . LEU A 1 102 ? -12.455 -1.586 26.912 1.00 80.81 102 LEU A CA 1
ATOM 823 C C . LEU A 1 102 ? -12.515 -1.769 28.440 1.00 80.81 102 LEU A C 1
ATOM 825 O O . LEU A 1 102 ? -13.197 -1.020 29.141 1.00 80.81 102 LEU A O 1
ATOM 829 N N . LYS A 1 103 ? -11.865 -2.808 28.976 1.00 84.00 103 LYS A N 1
ATOM 830 C CA . LYS A 1 103 ? -11.964 -3.162 30.405 1.00 84.00 103 LYS A CA 1
ATOM 831 C C . LYS A 1 103 ? -11.343 -2.138 31.359 1.00 84.00 103 LYS A C 1
ATOM 833 O O . LYS A 1 103 ? -11.832 -2.018 32.477 1.00 84.00 103 LYS A O 1
ATOM 838 N N . ASN A 1 104 ? -10.297 -1.422 30.955 1.00 81.56 104 ASN A N 1
ATOM 839 C CA . ASN A 1 104 ? -9.531 -0.477 31.779 1.00 81.56 104 ASN A CA 1
ATOM 840 C C . ASN A 1 104 ? -9.607 0.965 31.236 1.00 81.56 104 ASN A C 1
ATOM 842 O O . ASN A 1 104 ? -8.665 1.751 31.395 1.00 81.56 104 ASN A O 1
ATOM 846 N N . PHE A 1 105 ? -10.725 1.329 30.602 1.00 73.81 105 PHE A N 1
ATOM 847 C CA . PHE A 1 105 ? -10.907 2.657 30.021 1.00 73.81 105 PHE A CA 1
ATOM 848 C C . PHE A 1 105 ? -10.709 3.754 31.084 1.00 73.81 105 PHE A C 1
ATOM 850 O O . PHE A 1 105 ? -11.286 3.650 32.171 1.00 73.81 105 PHE A O 1
ATOM 857 N N . PRO A 1 106 ? -9.936 4.829 30.816 1.00 73.75 106 PRO A N 1
ATOM 858 C CA . PRO A 1 106 ? -9.334 5.233 29.536 1.00 73.75 106 PRO A CA 1
ATOM 859 C C . PRO A 1 106 ? -7.870 4.790 29.318 1.00 73.75 106 PRO A C 1
ATOM 861 O O . PRO A 1 106 ? -7.262 5.199 28.332 1.00 73.75 106 PRO A O 1
ATOM 864 N N . MET A 1 107 ? -7.286 3.989 30.214 1.00 82.44 107 MET A N 1
ATOM 865 C CA . MET A 1 107 ? -5.870 3.573 30.184 1.00 82.44 107 MET A CA 1
ATOM 866 C C . MET A 1 107 ? -5.677 2.197 29.518 1.00 82.44 107 MET A C 1
ATOM 868 O O . MET A 1 107 ? -4.820 1.408 29.921 1.00 82.44 107 MET A O 1
ATOM 872 N N . ASP A 1 108 ? -6.493 1.896 28.510 1.00 79.56 108 ASP A N 1
ATOM 873 C CA . ASP A 1 108 ? -6.447 0.637 27.768 1.00 79.56 108 ASP A CA 1
ATOM 874 C C . ASP A 1 108 ? -5.311 0.600 26.743 1.00 79.56 108 ASP A C 1
ATOM 876 O O . ASP A 1 108 ? -4.937 1.618 26.158 1.00 79.56 108 ASP A O 1
ATOM 880 N N . ILE A 1 109 ? -4.827 -0.607 26.442 1.00 81.06 109 ILE A N 1
ATOM 881 C CA . ILE A 1 109 ? -3.936 -0.868 25.307 1.00 81.06 109 ILE A CA 1
ATOM 882 C C . ILE A 1 109 ? -4.727 -1.645 24.259 1.00 81.06 109 ILE A C 1
ATOM 884 O O . ILE A 1 109 ? -5.124 -2.784 24.496 1.00 81.06 109 ILE A O 1
ATOM 888 N N . GLN A 1 110 ? -4.925 -1.042 23.087 1.00 80.81 110 GLN A N 1
ATOM 889 C CA . GLN A 1 110 ? -5.610 -1.682 21.965 1.00 80.81 110 GLN A CA 1
ATOM 890 C C . GLN A 1 110 ? -4.595 -2.270 20.985 1.00 80.81 110 GLN A C 1
ATOM 892 O O . GLN A 1 110 ? -3.681 -1.577 20.537 1.00 80.81 110 G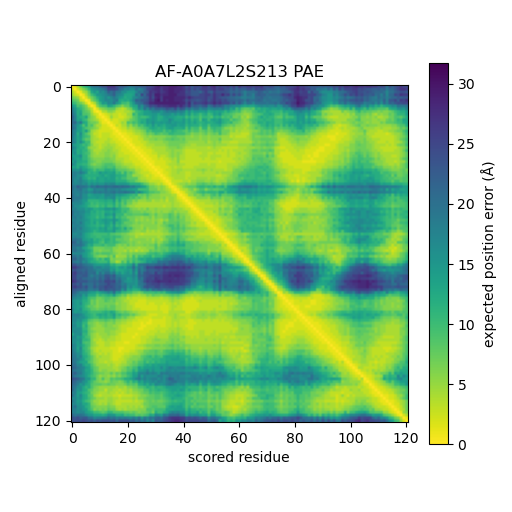LN A O 1
ATOM 897 N N . THR A 1 111 ? -4.762 -3.546 20.634 1.00 83.31 111 THR A N 1
ATOM 898 C CA . THR A 1 111 ? -3.938 -4.227 19.623 1.00 83.31 111 THR A CA 1
ATOM 899 C C . THR A 1 111 ? -4.780 -4.473 18.378 1.00 83.31 111 THR A C 1
ATOM 901 O O . THR A 1 111 ? -5.620 -5.367 18.367 1.00 83.31 111 THR A O 1
ATOM 904 N N . CYS A 1 112 ? -4.550 -3.686 17.327 1.00 83.88 112 CYS A N 1
ATOM 905 C CA . CYS A 1 112 ? -5.249 -3.824 16.051 1.00 83.88 112 CYS A CA 1
ATOM 906 C C . CYS A 1 112 ? -4.347 -4.472 15.001 1.00 83.88 112 CYS A C 1
ATOM 908 O O . CYS A 1 112 ? -3.212 -4.039 14.796 1.00 83.88 112 CYS A O 1
ATOM 910 N N . THR A 1 113 ? -4.849 -5.504 14.325 1.00 83.06 113 THR A N 1
ATOM 911 C CA . THR A 1 113 ? -4.129 -6.209 13.259 1.00 83.06 113 THR A CA 1
ATOM 912 C C . THR A 1 113 ? -4.569 -5.708 11.890 1.00 83.06 113 THR A C 1
ATOM 914 O O . THR A 1 113 ? -5.736 -5.405 11.673 1.00 83.06 113 THR A O 1
ATOM 917 N N . MET A 1 114 ? -3.630 -5.635 10.948 1.00 83.56 114 MET A N 1
ATOM 918 C CA . MET A 1 114 ? -3.907 -5.393 9.532 1.00 83.56 114 MET A CA 1
ATOM 919 C C . MET A 1 114 ? -3.556 -6.663 8.766 1.00 83.56 114 MET A C 1
ATOM 921 O O . MET A 1 114 ? -2.408 -7.105 8.822 1.00 83.56 114 MET A O 1
ATOM 925 N N . GLN A 1 115 ? -4.532 -7.250 8.076 1.00 81.31 115 GLN A N 1
ATOM 926 C CA . GLN A 1 115 ? -4.346 -8.480 7.314 1.00 81.31 115 GLN A CA 1
ATOM 927 C C . GLN A 1 115 ? -4.287 -8.149 5.830 1.00 81.31 115 GLN A C 1
ATOM 929 O O . GLN A 1 115 ? -5.242 -7.631 5.255 1.00 81.31 115 GLN A O 1
ATOM 934 N N . LEU A 1 116 ? -3.123 -8.412 5.242 1.00 79.81 116 LEU A N 1
ATOM 935 C CA . LEU A 1 116 ? -2.866 -8.235 3.826 1.00 79.81 116 LEU A CA 1
ATOM 936 C C . LEU A 1 116 ? -2.906 -9.602 3.156 1.00 79.81 116 LEU A C 1
ATOM 938 O O . LEU A 1 116 ? -2.066 -10.447 3.465 1.00 79.81 116 LEU A O 1
ATOM 942 N N . GLU A 1 117 ? -3.847 -9.799 2.245 1.00 77.62 117 GLU A N 1
ATOM 943 C CA . GLU A 1 117 ? -4.013 -11.059 1.530 1.00 77.62 117 GLU A CA 1
ATOM 944 C C . GLU A 1 117 ? -3.970 -10.821 0.017 1.00 77.62 117 GLU A C 1
ATOM 946 O O . GLU A 1 117 ? -4.283 -9.739 -0.488 1.00 77.62 117 GLU A O 1
ATOM 951 N N . SER A 1 118 ? -3.511 -11.829 -0.717 1.00 74.62 118 SER A N 1
ATOM 952 C CA . SER A 1 118 ? -3.602 -11.880 -2.174 1.00 74.62 118 SER A CA 1
ATOM 953 C C . SER A 1 118 ? -4.730 -12.824 -2.542 1.00 74.62 118 SER A C 1
ATOM 955 O O . SER A 1 118 ? -4.793 -13.935 -2.014 1.00 74.62 118 SER A O 1
ATOM 957 N N . CYS A 1 119 ? -5.620 -12.402 -3.438 1.00 60.75 119 CYS A N 1
ATOM 958 C CA . CYS A 1 119 ? -6.604 -13.328 -3.983 1.00 60.75 119 CYS A CA 1
ATOM 959 C C . CYS A 1 119 ? -5.869 -14.121 -5.064 1.00 60.75 119 CYS A C 1
ATOM 961 O O . CYS A 1 119 ? -5.577 -13.588 -6.133 1.00 60.75 119 CYS A O 1
ATOM 963 N N . GLU A 1 120 ? -5.437 -15.335 -4.728 1.00 54.75 120 GLU A N 1
ATOM 964 C CA . GLU A 1 120 ? -4.866 -16.253 -5.711 1.00 54.75 120 GLU A CA 1
ATOM 965 C C . GLU A 1 120 ? -5.985 -16.937 -6.509 1.00 54.75 120 GLU A C 1
ATOM 967 O O . GLU A 1 120 ? -7.089 -17.150 -6.003 1.00 54.75 120 GLU A O 1
ATOM 972 N N . TYR A 1 121 ? -5.666 -17.222 -7.772 1.00 44.41 121 TYR A N 1
ATOM 973 C CA . TYR A 1 121 ? -6.464 -17.984 -8.734 1.00 44.41 121 TYR A CA 1
ATOM 974 C C . TYR A 1 121 ? -6.797 -19.398 -8.248 1.00 44.41 121 TYR A C 1
ATOM 976 O O . TYR A 1 121 ? -5.914 -20.027 -7.621 1.00 44.41 121 TYR A O 1
#

Mean predicted aligned error: 9.86 Å

Sequence (121 aa):
PGTVGCSQLTLCPLSQDYRVNVFLRQQWNDPRLAYREYPDDSLDLDPSMLDSIWKPDLFFANEKGANFHEVTTDNKLLRIFKNGNVLYSIRLTLILSCPMDLKNFPMDIQTCTMQLESCEY

Secondary structure (DSSP, 8-state):
--------EEEETTTTEEEE--EEEEEEE-GGG--SS-SSSEEEEPGGGGGGS----EEETTBS----S----S-EEEEEETTSEEEEEEE--EEEE-----TTTTS--------EEE---

Radius of gyration: 18.1 Å; Cα contacts (8 Å, |Δi|>4): 199; chains: 1; bounding box: 36×30×59 Å

Solvent-accessible surface area (backbone atoms only — not comparable to full-atom values): 7561 Å² total; per-residue (Å²): 140,68,80,74,60,96,40,73,73,46,80,38,84,90,77,35,30,34,37,38,46,40,51,51,59,50,75,52,76,42,74,88,66,42,54,81,88,64,91,61,66,58,47,81,48,63,60,80,55,52,84,79,44,94,70,85,60,70,46,56,78,46,49,76,56,76,65,82,55,76,78,89,47,96,57,52,44,39,38,39,28,40,84,8,39,35,41,39,37,37,62,43,80,46,38,34,49,28,85,70,66,72,87,52,69,91,78,51,80,74,81,73,77,85,49,82,42,66,75,76,133

Foldseek 3Di:
DDDWDAADKDDDPVQQKIKGWTKDKDKDADQVLADDPDPDQKDKD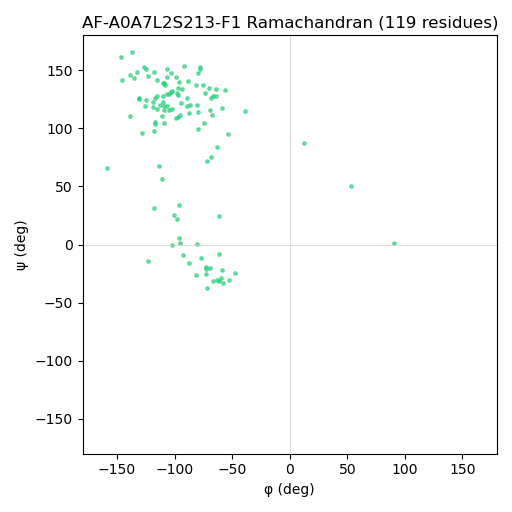DPVCVVVDDDFAKDWPQAPDPPPPPQPWPDWIWMAGNRRMIITITIDITIGHFHADCPPPPPGDGDGDIDMDTDDD

Organism: NCBI:txid254563

InterPro domains:
  IPR006201 Neurotransmitter-gated ion-channel [PR00252] (19-35)
  IPR006201 Neurotransmitter-gated ion-channel [PR00252] (52-63)
  IPR006201 Neurotransmitter-gated ion-channel [PR00252] (98-112)
  IPR006201 Neurotransmitter-gated ion-channel [PTHR18945] (16-121)
  IPR006202 Neurotransmitter-gated ion-channel ligand-binding domain [PF02931] (15-121)
  IPR018000 Neurotransmitter-gated ion-channel, conserved site [PS00236] (98-112)
  IPR036734 Neurotransmitter-gated ion-channel ligand-binding domain superfamily [G3DSA:2.70.170.10] (10-121)
  IPR036734 Neurotransmitter-gated ion-channel ligand-binding domain superfamily [SSF63712] (14-121)

Nearest PDB structures (foldseek):
  5cfb-assembly1_C  TM=8.902E-01  e=1.430E-13  Homo sapiens
  5tin-assembly1_B  TM=8.942E-01  e=1.031E-13  Homo sapiens
  5vdh-assembly1_B  TM=8.939E-01  e=1.430E-13  Homo sapiens
  6pxd-assembly1_E  TM=8.821E-01  e=2.749E-13  Danio rerio
  8fe1-assembly1_B  TM=8.952E-01  e=3.418E-13  Danio rerio

pLDDT: mean 75.03, std 15.25, range [27.8, 90.94]